Protein AF-A0A1H3I506-F1 (afdb_monomer_lite)

Sequence (154 aa):
MNKKVLSGIVTVVILAVAGYYFFQNISGKTDLMMTYIDETNYLTEDYNNILSEEEMIASDEELFLFTVEVVIPELERLVKETQDYGKSISNEDLKEVHALHVQAMELRLQADEAWVNEEDAYELYEESDRLYDEYEKDLQRLASKWGVKIEWEQ

Radius of gyration: 22.61 Å; chains: 1; bounding box: 58×24×73 Å

pLDDT: mean 88.59, std 14.32, range [47.56, 98.62]

Organism: NCBI:txid1503961

Secondary structure (DSSP, 8-state):
--HHHHHHHHHHHHHHHHHHHHHHHHHHHHHHHHHHHHHHHHHHHHHHHHHHHHHT---HHHHHHHIIIIIHHHHHHHHHHHHHHHHH---HHHHHHHHHHHHHHHHHHHHHHHHHTT---HHHHHHHHHHHHHHHHHHHHHHHHTT-------

Foldseek 3Di:
DDPVVVVVVVVVVVCVVVVVVVVVVLVVLLVVL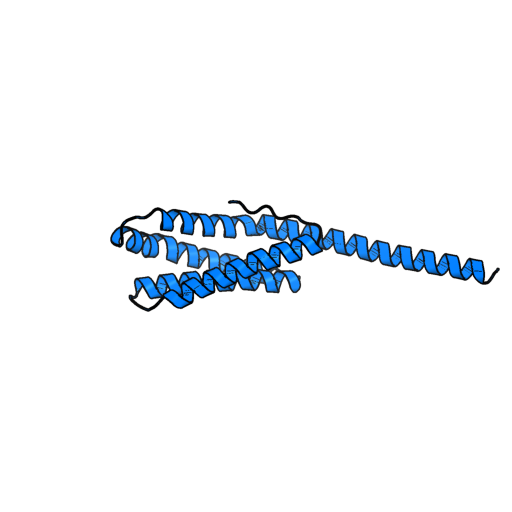VCVCVVCVVLVVLLVVLVVVLVVDDDPVVSLCCLVVPVLVVLVVSLVVLVVVLVVDPDPLVSVLSVLVSQLSVLVNVLSVCVNVVHDSPVSPVSSVVSVVVSVVSSQVSCVVSVHHDDDDD

Structure (mmCIF, N/CA/C/O backbone):
data_AF-A0A1H3I506-F1
#
_entry.id   AF-A0A1H3I506-F1
#
loop_
_atom_site.group_PDB
_atom_site.id
_atom_site.type_symbol
_atom_site.label_atom_id
_atom_site.label_alt_id
_atom_site.label_comp_id
_atom_site.label_asym_id
_atom_site.label_entity_id
_atom_site.label_seq_id
_atom_site.pdbx_PDB_ins_code
_atom_site.Cartn_x
_atom_site.Cartn_y
_atom_site.Cartn_z
_atom_site.occupancy
_atom_site.B_iso_or_equiv
_atom_site.auth_seq_id
_atom_site.auth_comp_id
_atom_site.auth_asym_id
_atom_site.auth_atom_id
_atom_site.pdbx_PDB_model_num
ATOM 1 N N . MET A 1 1 ? -40.016 -1.223 48.608 1.00 52.91 1 MET A N 1
ATOM 2 C CA . MET A 1 1 ? -39.650 -0.710 47.268 1.00 52.91 1 MET A CA 1
ATOM 3 C C . MET A 1 1 ? -40.264 -1.630 46.220 1.00 52.91 1 MET A C 1
ATOM 5 O O . MET A 1 1 ? -40.065 -2.835 46.308 1.00 52.91 1 MET A O 1
ATOM 9 N N . ASN A 1 2 ? -41.094 -1.108 45.313 1.00 51.84 2 ASN A N 1
ATOM 10 C CA . ASN A 1 2 ? -41.838 -1.928 44.348 1.00 51.84 2 ASN A CA 1
ATOM 11 C C . ASN A 1 2 ? -40.863 -2.612 43.371 1.00 51.84 2 ASN A C 1
ATOM 13 O O . ASN A 1 2 ? -40.059 -1.923 42.748 1.00 51.84 2 ASN A O 1
ATOM 17 N N . LYS A 1 3 ? -40.947 -3.940 43.196 1.00 55.09 3 LYS A N 1
ATOM 18 C CA . LYS A 1 3 ? -40.055 -4.720 42.302 1.00 55.09 3 LYS A CA 1
ATOM 19 C C . LYS A 1 3 ? -39.981 -4.155 40.869 1.00 55.09 3 LYS A C 1
ATOM 21 O O . LYS A 1 3 ? -38.943 -4.252 40.226 1.00 55.09 3 LYS A O 1
ATOM 26 N N . LYS A 1 4 ? -41.050 -3.495 40.405 1.00 51.06 4 LYS A N 1
ATOM 27 C CA . LYS A 1 4 ? -41.124 -2.802 39.105 1.00 51.06 4 LYS A CA 1
ATOM 28 C C . LYS A 1 4 ? -40.219 -1.563 39.004 1.00 51.06 4 LYS A C 1
ATOM 30 O O . LYS A 1 4 ? -39.663 -1.309 37.945 1.00 51.06 4 LYS A O 1
ATOM 35 N N . VAL A 1 5 ? -40.036 -0.819 40.098 1.00 55.69 5 VAL A N 1
ATOM 36 C CA . VAL A 1 5 ? -39.173 0.379 40.137 1.00 55.69 5 VAL A CA 1
ATOM 37 C C . VAL A 1 5 ? -37.697 -0.024 40.151 1.00 55.69 5 VAL A C 1
ATOM 39 O O . VAL A 1 5 ? -36.887 0.585 39.464 1.00 55.69 5 VAL A O 1
ATOM 42 N N . LEU A 1 6 ? -37.358 -1.105 40.865 1.00 51.78 6 LEU A N 1
ATOM 43 C CA . LEU A 1 6 ? -35.999 -1.653 40.883 1.00 51.78 6 LEU A CA 1
ATOM 44 C C . LEU A 1 6 ? -35.586 -2.195 39.502 1.00 51.78 6 LEU A C 1
ATOM 46 O O . LEU A 1 6 ? -34.478 -1.939 39.048 1.00 51.78 6 LEU A O 1
ATOM 50 N N . SER A 1 7 ? -36.502 -2.887 38.812 1.00 54.78 7 SER A N 1
ATOM 51 C CA . SER A 1 7 ? -36.296 -3.380 37.443 1.00 54.78 7 SER A CA 1
ATOM 52 C C . SER A 1 7 ? -36.039 -2.249 36.443 1.00 54.78 7 SER A C 1
ATOM 54 O O . SER A 1 7 ? -35.108 -2.362 35.655 1.00 54.78 7 SER A O 1
ATOM 56 N N . GLY A 1 8 ? -36.814 -1.159 36.489 1.00 55.56 8 GLY A N 1
ATOM 57 C CA . GLY A 1 8 ? -36.632 -0.030 35.570 1.00 55.56 8 GLY A CA 1
ATOM 58 C C . GLY A 1 8 ? -35.292 0.688 35.752 1.00 55.56 8 GLY A C 1
ATOM 59 O O . GLY A 1 8 ? -34.638 1.021 34.770 1.00 55.56 8 GLY A O 1
ATOM 60 N N . ILE A 1 9 ? -34.843 0.864 36.999 1.00 62.16 9 ILE A N 1
ATOM 61 C CA . ILE A 1 9 ? -33.551 1.502 37.300 1.00 62.16 9 ILE A CA 1
ATOM 62 C C . ILE A 1 9 ? -32.384 0.637 36.802 1.00 62.16 9 ILE A C 1
ATOM 64 O O . ILE A 1 9 ? -31.456 1.160 36.194 1.00 62.16 9 ILE A O 1
ATOM 68 N N . VAL A 1 10 ? -32.447 -0.686 36.990 1.00 64.00 10 VAL A N 1
ATOM 69 C CA . VAL A 1 10 ? -31.399 -1.609 36.516 1.00 64.00 10 VAL A CA 1
ATOM 70 C C . VAL A 1 10 ? -31.294 -1.604 34.986 1.00 64.00 10 VAL A C 1
ATOM 72 O O . VAL A 1 10 ? -30.188 -1.537 34.457 1.00 64.00 10 VAL A O 1
ATOM 75 N N . THR A 1 11 ? -32.415 -1.605 34.259 1.00 64.50 11 THR A N 1
ATOM 76 C CA . THR A 1 11 ? -32.401 -1.562 32.785 1.00 64.50 11 THR A CA 1
ATOM 77 C C . THR A 1 11 ? -31.840 -0.242 32.247 1.00 64.50 11 THR A C 1
ATOM 79 O O . THR A 1 11 ? -31.060 -0.257 31.299 1.00 64.50 11 THR A O 1
ATOM 82 N N . VAL A 1 12 ? -32.174 0.892 32.872 1.00 65.69 12 VAL A N 1
ATOM 83 C CA . VAL A 1 12 ? -31.642 2.210 32.479 1.00 65.69 12 VAL A CA 1
ATOM 84 C C . VAL A 1 12 ? -30.135 2.298 32.723 1.00 65.69 12 VAL A C 1
ATOM 86 O O . VAL A 1 12 ? -29.415 2.803 31.868 1.00 65.69 12 VAL A O 1
ATOM 89 N N . VAL A 1 13 ? -29.637 1.761 33.841 1.00 68.88 13 VAL A N 1
ATOM 90 C CA . VAL A 1 13 ? -28.194 1.738 34.136 1.00 68.88 13 VAL A CA 1
ATOM 91 C C . VAL A 1 13 ? -27.437 0.852 33.142 1.00 68.88 13 VAL A C 1
ATOM 93 O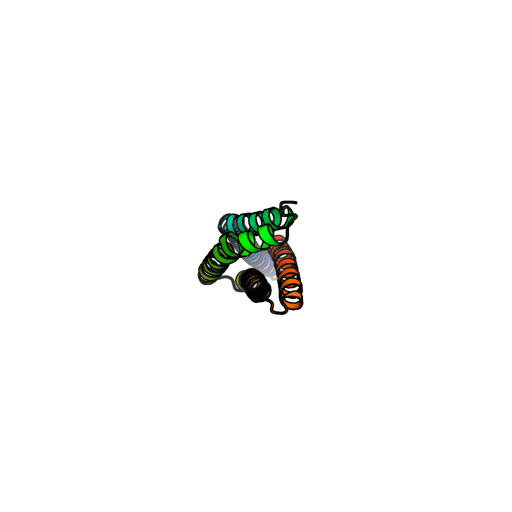 O . VAL A 1 13 ? -26.393 1.266 32.648 1.00 68.88 13 VAL A O 1
ATOM 96 N N . ILE A 1 14 ? -27.968 -0.321 32.781 1.00 68.12 14 ILE A N 1
ATOM 97 C CA . ILE A 1 14 ? -27.339 -1.200 31.778 1.00 68.12 14 ILE A CA 1
ATOM 98 C C . ILE A 1 14 ? -27.287 -0.521 30.405 1.00 68.12 14 ILE A C 1
ATOM 100 O O . ILE A 1 14 ? -26.252 -0.566 29.748 1.00 68.12 14 ILE A O 1
ATOM 104 N N . LEU A 1 15 ? -28.365 0.149 29.985 1.00 65.50 15 LEU A N 1
ATOM 105 C CA . LEU A 1 15 ? -28.395 0.886 28.719 1.00 65.50 15 LEU A CA 1
ATOM 106 C C . LEU A 1 15 ? -27.456 2.098 28.726 1.00 65.50 15 LEU A C 1
ATOM 108 O O . LEU A 1 15 ? -26.809 2.361 27.718 1.00 65.50 15 LEU A O 1
ATOM 112 N N . ALA A 1 16 ? -27.335 2.805 29.852 1.00 62.81 16 ALA A N 1
ATOM 113 C CA . ALA A 1 16 ? -26.411 3.928 29.989 1.00 62.81 16 ALA A CA 1
ATOM 114 C C . ALA A 1 16 ? -24.943 3.473 29.945 1.00 62.81 16 ALA A C 1
ATOM 116 O O . ALA A 1 16 ? -24.132 4.097 29.267 1.00 62.81 16 ALA A O 1
ATOM 117 N N . VAL A 1 17 ? -24.606 2.363 30.612 1.00 66.88 17 VAL A N 1
ATOM 118 C CA . VAL A 1 17 ? -23.256 1.778 30.573 1.00 66.88 17 VAL A CA 1
ATOM 119 C C . VAL A 1 17 ? -22.947 1.238 29.177 1.00 66.88 17 VAL A C 1
ATOM 121 O O . VAL A 1 17 ? -21.899 1.561 28.625 1.00 66.88 17 VAL A O 1
ATOM 124 N N . ALA A 1 18 ? -23.866 0.487 28.563 1.00 60.16 18 ALA A N 1
ATOM 125 C CA . ALA A 1 18 ? -23.701 -0.008 27.198 1.00 60.16 18 ALA A CA 1
ATOM 126 C C . ALA A 1 18 ? -23.548 1.143 26.191 1.00 60.16 18 ALA A C 1
ATOM 128 O O . ALA A 1 18 ? -22.650 1.102 25.358 1.00 60.16 18 ALA A O 1
ATOM 129 N N . GLY A 1 19 ? -24.364 2.195 26.310 1.00 58.03 19 GLY A N 1
ATOM 130 C CA . GLY A 1 19 ? -24.281 3.390 25.471 1.00 58.03 19 GLY A CA 1
ATOM 131 C C . GLY A 1 19 ? -22.971 4.158 25.648 1.00 58.03 19 GLY A C 1
ATOM 132 O O . GLY A 1 19 ? -22.378 4.575 24.659 1.00 58.03 19 GLY A O 1
ATOM 133 N N . TYR A 1 20 ? -22.473 4.290 26.881 1.00 65.00 20 TYR A N 1
ATOM 134 C CA . TYR A 1 20 ? -21.186 4.931 27.163 1.00 65.00 20 TYR A CA 1
ATOM 135 C C . TYR A 1 20 ? -20.005 4.146 26.576 1.00 65.00 20 TYR A C 1
ATOM 137 O O . TYR A 1 20 ? -19.157 4.729 25.904 1.00 65.00 20 TYR A O 1
ATOM 145 N N . TYR A 1 21 ? -19.984 2.820 26.753 1.00 58.19 21 TYR A N 1
ATOM 146 C CA . TYR A 1 21 ? -18.971 1.957 26.135 1.00 58.19 21 TYR A CA 1
ATOM 147 C C . TYR A 1 21 ? -19.038 1.990 24.605 1.00 58.19 21 TYR A C 1
ATOM 149 O O . TYR A 1 21 ? -18.000 1.945 23.949 1.00 58.19 21 TYR A O 1
ATOM 157 N N . PHE A 1 22 ? -20.236 2.075 24.024 1.00 60.38 22 PHE A N 1
ATOM 158 C CA . PHE A 1 22 ? -20.409 2.181 22.576 1.00 60.38 22 PHE A CA 1
ATOM 159 C C . PHE A 1 22 ? -19.900 3.530 22.050 1.00 60.38 22 PHE A C 1
ATOM 161 O O . PHE A 1 22 ? -19.159 3.566 21.073 1.00 60.38 22 PHE A O 1
ATOM 168 N N . PHE A 1 23 ? -20.222 4.629 22.741 1.00 58.97 23 PHE A N 1
ATOM 169 C CA . PHE A 1 23 ? -19.790 5.976 22.370 1.00 58.97 23 PHE A CA 1
ATOM 170 C C . PHE A 1 23 ? -18.270 6.160 22.485 1.00 58.97 23 PHE A C 1
ATOM 172 O O . PHE A 1 23 ? -17.652 6.685 21.564 1.00 58.97 23 PHE A O 1
ATOM 179 N N . GLN A 1 24 ? -17.644 5.675 23.565 1.00 60.53 24 GLN A N 1
ATOM 180 C CA . GLN A 1 24 ? -16.184 5.740 23.707 1.00 60.53 24 GLN A CA 1
ATOM 181 C C . GLN A 1 24 ? -15.448 4.866 22.687 1.00 60.53 24 GLN A C 1
ATOM 183 O O . GLN A 1 24 ? -14.443 5.303 22.135 1.00 60.53 24 GLN A O 1
ATOM 188 N N . ASN A 1 25 ? -15.954 3.661 22.400 1.00 61.12 25 ASN A N 1
ATOM 189 C CA . ASN A 1 25 ? -15.349 2.799 21.384 1.00 61.12 25 ASN A CA 1
ATOM 190 C C . ASN A 1 25 ? -15.462 3.384 19.974 1.00 61.12 25 ASN A C 1
ATOM 192 O O . ASN A 1 25 ? -14.540 3.203 19.188 1.00 61.12 25 ASN A O 1
ATOM 196 N N . ILE A 1 26 ? -16.569 4.056 19.640 1.00 66.94 26 ILE A N 1
ATOM 197 C CA . ILE A 1 26 ? -16.701 4.733 18.345 1.00 66.94 26 ILE A CA 1
ATOM 198 C C . ILE A 1 26 ? -15.741 5.917 18.281 1.00 66.94 26 ILE A C 1
ATOM 200 O O . ILE A 1 26 ? -14.945 5.962 17.356 1.00 66.94 26 ILE A O 1
ATOM 204 N N . SER A 1 27 ? -15.733 6.796 19.290 1.00 73.44 27 SER A N 1
ATOM 205 C CA . SER A 1 27 ? -14.843 7.967 19.317 1.00 73.44 27 SER A CA 1
ATOM 206 C C . SER A 1 27 ? -13.370 7.580 19.153 1.00 73.44 27 SER A C 1
ATOM 208 O O . SER A 1 27 ? -12.691 8.140 18.304 1.00 73.44 27 SER A O 1
ATOM 210 N N . GLY A 1 28 ? -12.888 6.576 19.896 1.00 78.25 28 GLY A N 1
ATOM 211 C CA . GLY A 1 28 ? -11.490 6.142 19.793 1.00 78.25 28 GLY A CA 1
ATOM 212 C C . GLY A 1 28 ? -11.141 5.474 18.458 1.00 78.25 28 GLY A C 1
ATOM 213 O O . GLY A 1 28 ? -9.997 5.537 18.023 1.00 78.25 28 GLY A O 1
ATOM 214 N N . LYS A 1 29 ? -12.114 4.843 17.791 1.00 88.44 29 LYS A N 1
ATOM 215 C CA . LYS A 1 29 ? -11.925 4.244 16.462 1.00 88.44 29 LYS A CA 1
ATOM 216 C C . LYS A 1 29 ? -11.970 5.282 15.345 1.00 88.44 29 LYS A C 1
ATOM 218 O O . LYS A 1 29 ? -11.211 5.163 14.392 1.00 88.44 29 LYS A O 1
ATOM 223 N N . THR A 1 30 ? -12.829 6.291 15.468 1.00 89.69 30 THR A N 1
ATOM 224 C CA . THR A 1 30 ? -12.855 7.443 14.561 1.00 89.69 30 THR A CA 1
ATOM 225 C C . THR A 1 30 ? -11.505 8.156 14.579 1.00 89.69 30 THR A C 1
ATOM 227 O O . THR A 1 30 ? -10.907 8.315 13.521 1.00 89.69 30 THR A O 1
ATOM 230 N N . ASP A 1 31 ? -10.991 8.494 15.768 1.00 89.44 31 ASP A N 1
ATOM 231 C CA . ASP A 1 31 ? -9.691 9.164 15.914 1.00 89.44 31 ASP A CA 1
ATOM 232 C C . ASP A 1 31 ? -8.554 8.310 15.333 1.00 89.44 31 ASP A C 1
ATOM 234 O O . ASP A 1 31 ? -7.733 8.816 14.576 1.00 89.44 31 ASP A O 1
ATOM 238 N N . LEU A 1 32 ? -8.553 6.999 15.609 1.00 93.44 32 LEU A N 1
ATOM 239 C CA . LEU A 1 32 ? -7.569 6.070 15.050 1.00 93.44 32 LEU A CA 1
ATOM 240 C C . LEU A 1 32 ? -7.577 6.047 13.512 1.00 93.44 32 LEU A C 1
ATOM 242 O O . LEU A 1 32 ? -6.509 6.043 12.912 1.00 93.44 32 LEU A O 1
ATOM 246 N N . MET A 1 33 ? -8.753 6.016 12.873 1.00 94.62 33 MET A N 1
ATOM 247 C CA . MET A 1 33 ? -8.842 6.035 11.406 1.00 94.62 33 MET A CA 1
ATOM 248 C C . MET A 1 33 ? -8.378 7.364 10.823 1.00 94.62 33 MET A C 1
ATOM 250 O O . MET A 1 33 ? -7.677 7.363 9.823 1.00 94.62 33 MET A O 1
ATOM 254 N N . MET A 1 34 ? -8.749 8.487 11.442 1.00 93.25 34 MET A N 1
ATOM 255 C CA . MET A 1 34 ? -8.291 9.799 10.984 1.00 93.25 34 MET A CA 1
ATOM 256 C C . MET A 1 34 ? -6.769 9.906 11.076 1.00 93.25 34 MET A C 1
ATOM 258 O O . MET A 1 34 ? -6.137 10.273 10.097 1.00 93.25 34 MET A O 1
ATOM 262 N N . THR A 1 35 ? -6.174 9.498 12.203 1.00 93.62 35 THR A N 1
ATOM 263 C CA . THR A 1 35 ? -4.712 9.444 12.346 1.00 93.62 35 THR A CA 1
ATOM 264 C C . THR A 1 35 ? -4.076 8.528 11.305 1.00 93.62 35 THR A C 1
ATOM 266 O O . THR A 1 35 ? -3.094 8.920 10.692 1.00 93.62 35 THR A O 1
ATOM 269 N N . TYR A 1 36 ? -4.647 7.346 11.065 1.00 94.94 36 TYR A N 1
ATOM 270 C CA . TYR A 1 36 ? -4.156 6.439 10.029 1.00 94.94 36 TYR A CA 1
ATOM 271 C C . TYR A 1 36 ? -4.155 7.090 8.645 1.00 94.94 36 TYR A C 1
ATOM 273 O O . TYR A 1 36 ? -3.137 7.054 7.963 1.00 94.94 36 TYR A O 1
ATOM 281 N N . ILE A 1 37 ? -5.275 7.692 8.236 1.00 93.69 37 ILE A N 1
ATOM 282 C CA . ILE A 1 37 ? -5.393 8.362 6.937 1.00 93.69 37 ILE A CA 1
ATOM 283 C C . ILE A 1 37 ? -4.382 9.508 6.857 1.00 93.69 37 ILE A C 1
ATOM 285 O O . ILE A 1 37 ? -3.580 9.528 5.933 1.00 93.69 37 ILE A O 1
ATOM 289 N N . ASP A 1 38 ? -4.348 10.400 7.847 1.00 92.44 38 ASP A N 1
ATOM 290 C CA . ASP A 1 38 ? -3.446 11.558 7.857 1.00 92.44 38 ASP A CA 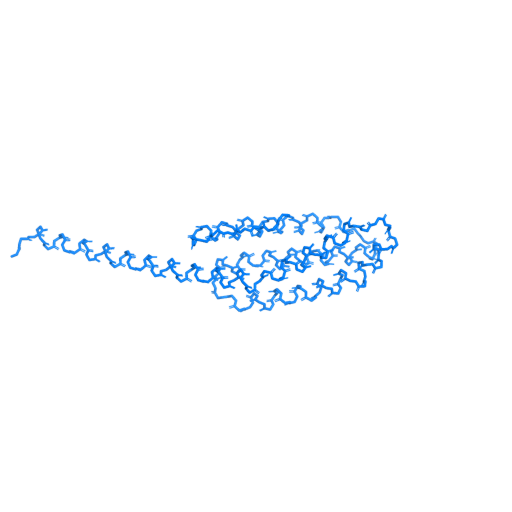1
ATOM 291 C C . ASP A 1 38 ? -1.965 11.142 7.786 1.00 92.44 38 ASP A C 1
ATOM 293 O O . ASP A 1 38 ? -1.164 11.781 7.105 1.00 92.44 38 ASP A O 1
ATOM 297 N N . GLU A 1 39 ? -1.587 10.069 8.484 1.00 93.56 39 GLU A N 1
ATOM 298 C CA . GLU A 1 39 ? -0.207 9.579 8.526 1.00 93.56 39 GLU A CA 1
ATOM 299 C C . GLU A 1 39 ? 0.177 8.706 7.326 1.00 93.56 39 GLU A C 1
ATOM 301 O O . GLU A 1 39 ? 1.367 8.500 7.117 1.00 93.56 39 GLU A O 1
ATOM 306 N N . THR A 1 40 ? -0.778 8.184 6.549 1.00 93.81 40 THR A N 1
ATOM 307 C CA . THR A 1 40 ? -0.493 7.305 5.395 1.00 93.81 40 THR A CA 1
ATOM 308 C C . THR A 1 40 ? -0.867 7.902 4.044 1.00 93.81 40 THR A C 1
ATOM 310 O O . THR A 1 40 ? -0.447 7.361 3.028 1.00 93.81 40 THR A O 1
ATOM 313 N N . ASN A 1 41 ? -1.572 9.036 4.009 1.00 89.75 41 ASN A N 1
ATOM 314 C CA . ASN A 1 41 ? -2.012 9.683 2.771 1.00 89.75 41 ASN A CA 1
ATOM 315 C C . ASN A 1 41 ? -0.857 9.940 1.793 1.00 89.75 41 ASN A C 1
ATOM 317 O O . ASN A 1 41 ? -0.984 9.658 0.608 1.00 89.75 41 ASN A O 1
ATOM 321 N N . TYR A 1 42 ? 0.297 10.385 2.299 1.00 91.12 42 TYR A N 1
ATOM 322 C CA . TYR A 1 42 ? 1.462 10.647 1.450 1.00 91.12 42 TYR A CA 1
ATOM 323 C C . TYR A 1 42 ? 1.981 9.385 0.739 1.00 91.12 42 TYR A C 1
ATOM 325 O O . TYR A 1 42 ? 2.505 9.491 -0.359 1.00 91.12 42 TYR A O 1
ATOM 333 N N . LEU A 1 43 ? 1.824 8.192 1.331 1.00 92.25 43 LEU A N 1
ATOM 334 C CA . LEU A 1 43 ? 2.245 6.934 0.701 1.00 92.25 43 LEU A CA 1
ATOM 335 C C . LEU A 1 43 ? 1.380 6.631 -0.525 1.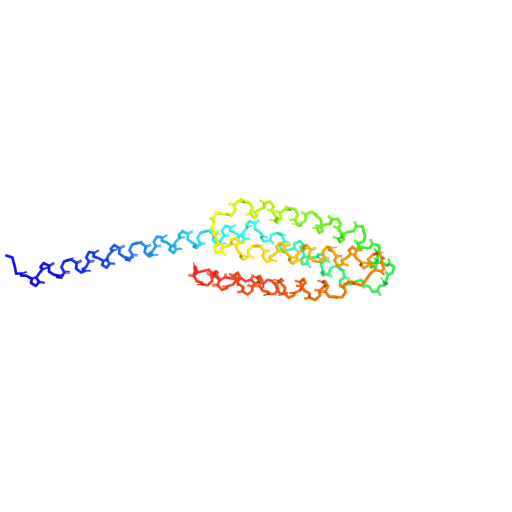00 92.25 43 LEU A C 1
ATOM 337 O O . LEU A 1 43 ? 1.892 6.194 -1.551 1.00 92.25 43 LEU A O 1
ATOM 341 N N . THR A 1 44 ? 0.074 6.877 -0.410 1.00 89.31 44 THR A N 1
ATOM 342 C CA . THR A 1 44 ? -0.883 6.738 -1.511 1.00 89.31 44 THR A CA 1
ATOM 343 C C . THR A 1 44 ? -0.655 7.802 -2.583 1.00 89.31 44 THR A C 1
ATOM 345 O O . THR A 1 44 ? -0.640 7.471 -3.764 1.00 89.31 44 THR A O 1
ATOM 348 N N . GLU A 1 45 ? -0.440 9.061 -2.191 1.00 89.75 45 GLU A N 1
ATOM 349 C CA . GLU A 1 45 ? -0.140 10.152 -3.126 1.00 89.75 45 GLU A CA 1
ATOM 350 C C . GLU A 1 45 ? 1.153 9.889 -3.905 1.00 89.75 45 GLU A C 1
ATOM 352 O O . GLU A 1 45 ? 1.143 9.951 -5.131 1.00 89.75 45 GLU A O 1
ATOM 357 N N . ASP A 1 46 ? 2.250 9.552 -3.221 1.00 93.19 46 ASP A N 1
ATOM 358 C CA . ASP A 1 46 ? 3.533 9.243 -3.860 1.00 93.19 46 ASP A CA 1
ATOM 359 C C . ASP A 1 46 ? 3.397 8.062 -4.831 1.00 93.19 46 ASP A C 1
ATOM 361 O O . ASP A 1 46 ? 3.870 8.142 -5.964 1.00 93.19 46 ASP A O 1
ATOM 365 N N . TYR A 1 47 ? 2.705 6.992 -4.421 1.00 92.44 47 TYR A N 1
ATOM 366 C CA . TYR A 1 47 ? 2.450 5.834 -5.279 1.00 92.44 47 TYR A CA 1
ATOM 367 C C . TYR A 1 47 ? 1.672 6.218 -6.542 1.00 92.44 47 TYR A C 1
ATOM 369 O O . TYR A 1 47 ? 2.120 5.942 -7.653 1.00 92.44 47 TYR A O 1
ATOM 377 N N . ASN A 1 48 ? 0.548 6.919 -6.387 1.00 90.50 48 ASN A N 1
ATOM 378 C CA . ASN A 1 48 ? -0.290 7.333 -7.511 1.00 90.50 48 ASN A CA 1
ATOM 379 C C . ASN A 1 48 ? 0.425 8.325 -8.437 1.00 90.50 48 ASN A C 1
ATOM 381 O O . ASN A 1 48 ? 0.230 8.275 -9.650 1.00 90.50 48 ASN A O 1
ATOM 385 N N . ASN A 1 49 ? 1.277 9.197 -7.892 1.00 93.38 49 ASN A N 1
ATOM 386 C CA . ASN A 1 49 ? 2.093 10.110 -8.689 1.00 93.38 49 ASN A CA 1
ATOM 387 C C . ASN A 1 49 ? 3.067 9.342 -9.589 1.00 93.38 49 ASN A C 1
ATOM 389 O O . ASN A 1 49 ? 3.153 9.651 -10.775 1.00 93.38 49 ASN A O 1
ATOM 393 N N . ILE A 1 50 ? 3.742 8.314 -9.064 1.00 94.31 50 ILE A N 1
ATOM 394 C CA . ILE A 1 50 ? 4.655 7.474 -9.855 1.00 94.31 50 ILE A CA 1
ATOM 395 C C . ILE A 1 50 ? 3.894 6.779 -10.988 1.00 94.31 50 ILE A C 1
ATOM 397 O O . ILE A 1 50 ? 4.335 6.831 -12.135 1.00 94.31 50 ILE A O 1
ATOM 401 N N . LEU A 1 51 ? 2.730 6.189 -10.689 1.00 91.00 51 LEU A N 1
ATOM 402 C CA . LEU A 1 51 ? 1.894 5.531 -11.699 1.00 91.00 51 LEU A CA 1
ATOM 403 C C . LEU A 1 51 ? 1.411 6.512 -12.773 1.00 91.00 51 LEU A C 1
ATOM 405 O O . LEU A 1 51 ? 1.479 6.221 -13.965 1.00 91.00 51 LEU A O 1
ATOM 409 N N . SER A 1 52 ? 0.963 7.700 -12.366 1.00 92.81 52 SER A N 1
ATOM 410 C CA . SER A 1 52 ? 0.522 8.729 -13.306 1.00 92.81 52 SER A CA 1
ATOM 411 C C . SER A 1 52 ? 1.665 9.222 -14.193 1.00 92.81 52 SER A C 1
ATOM 413 O O . SER A 1 52 ? 1.428 9.506 -15.365 1.00 92.81 52 SER A O 1
ATOM 415 N N . GLU A 1 53 ? 2.878 9.370 -13.657 1.00 94.38 53 GLU A N 1
ATOM 416 C CA . GLU A 1 53 ? 4.057 9.740 -14.444 1.00 94.38 53 GLU A CA 1
ATOM 417 C C . GLU A 1 53 ? 4.432 8.646 -15.443 1.00 94.38 53 GLU A C 1
ATOM 419 O O . GLU A 1 53 ? 4.674 8.958 -16.610 1.00 94.38 53 GLU A O 1
ATOM 424 N N . GLU A 1 54 ? 4.389 7.382 -15.020 1.00 92.25 54 GLU A N 1
ATOM 425 C CA . GLU A 1 54 ? 4.632 6.220 -15.875 1.00 92.25 54 GLU A CA 1
ATOM 426 C C . GLU A 1 54 ? 3.647 6.159 -17.055 1.00 92.25 54 GLU A C 1
ATOM 428 O O . GLU A 1 54 ? 4.061 6.040 -18.209 1.00 92.25 54 GLU A O 1
ATOM 433 N N . GLU A 1 55 ? 2.346 6.333 -16.798 1.00 91.38 55 GLU A N 1
ATOM 434 C CA . GLU A 1 55 ? 1.295 6.317 -17.828 1.00 91.38 55 GLU A CA 1
ATOM 435 C C . GLU A 1 55 ? 1.441 7.426 -18.883 1.00 91.38 55 GLU A C 1
ATOM 437 O O . GLU A 1 55 ? 0.939 7.302 -20.006 1.00 91.38 55 GLU A O 1
ATOM 442 N N . MET A 1 56 ? 2.113 8.530 -18.545 1.00 93.94 56 MET A N 1
ATOM 443 C CA . MET A 1 56 ? 2.351 9.638 -19.473 1.00 93.94 56 MET A CA 1
ATOM 444 C C . MET A 1 56 ? 3.502 9.367 -20.454 1.00 93.94 56 MET A C 1
ATOM 446 O O . MET A 1 56 ? 3.649 10.109 -21.434 1.00 93.94 56 MET A O 1
ATOM 450 N N . ILE A 1 57 ? 4.308 8.326 -20.227 1.00 95.00 57 ILE A N 1
ATOM 451 C CA . ILE A 1 57 ? 5.470 8.001 -21.054 1.00 95.00 57 ILE A CA 1
ATOM 452 C C . ILE A 1 57 ? 5.040 7.207 -22.288 1.00 95.00 57 ILE A C 1
ATOM 454 O O . ILE A 1 57 ? 4.407 6.159 -22.214 1.00 95.00 57 ILE A O 1
ATOM 458 N N . ALA A 1 58 ? 5.410 7.709 -23.467 1.00 92.25 58 ALA A N 1
ATOM 459 C CA . ALA A 1 58 ? 4.955 7.152 -24.741 1.00 92.25 58 ALA A CA 1
ATOM 460 C C . ALA A 1 58 ? 5.969 6.226 -25.431 1.00 92.25 58 ALA A C 1
ATOM 462 O O . ALA A 1 58 ? 5.622 5.603 -26.436 1.00 92.25 58 ALA A O 1
ATOM 463 N N . SER A 1 59 ? 7.226 6.190 -24.977 1.00 96.62 59 SER A N 1
ATOM 464 C CA . SER A 1 59 ? 8.281 5.409 -25.629 1.00 96.62 59 SER A CA 1
ATOM 465 C C . SER A 1 59 ? 8.844 4.336 -24.710 1.00 96.62 59 SER A C 1
ATOM 467 O O . SER A 1 59 ? 9.154 4.618 -23.560 1.00 96.62 59 SER A O 1
ATOM 469 N N . ASP A 1 60 ? 9.029 3.126 -25.240 1.00 92.50 60 ASP A N 1
ATOM 470 C CA . ASP A 1 60 ? 9.519 1.976 -24.467 1.00 92.50 60 ASP A CA 1
ATOM 471 C C . ASP A 1 60 ? 10.919 2.213 -23.872 1.00 92.50 60 ASP A C 1
ATOM 473 O O . ASP A 1 60 ? 11.218 1.737 -22.783 1.00 92.50 60 ASP A O 1
ATOM 477 N N . GLU A 1 61 ? 11.786 2.964 -24.565 1.00 95.50 61 GLU A N 1
ATOM 478 C CA . GLU A 1 61 ? 13.131 3.304 -24.072 1.00 95.50 61 GLU A CA 1
ATOM 479 C C . GLU A 1 61 ? 13.076 4.294 -22.901 1.00 95.50 61 GLU A C 1
ATOM 481 O O . GLU A 1 61 ? 13.788 4.125 -21.914 1.00 95.50 61 GLU A O 1
ATOM 486 N N . GLU A 1 62 ? 12.219 5.313 -22.990 1.00 96.81 62 GLU A N 1
ATOM 487 C CA . GLU A 1 62 ? 11.994 6.262 -21.895 1.00 96.81 62 GLU A CA 1
ATOM 488 C C . GLU A 1 62 ? 11.300 5.585 -20.715 1.00 96.81 62 GLU A C 1
ATOM 490 O O . GLU A 1 62 ? 11.695 5.826 -19.580 1.00 96.81 62 GLU A O 1
ATOM 495 N N . LEU A 1 63 ? 10.338 4.696 -20.985 1.00 96.31 63 LEU A N 1
ATOM 496 C CA . LEU A 1 63 ? 9.649 3.914 -19.964 1.00 96.31 63 LEU A CA 1
ATOM 497 C C . LEU A 1 63 ? 10.652 3.031 -19.229 1.00 96.31 63 LEU A C 1
ATOM 499 O O . LEU A 1 63 ? 10.728 3.093 -18.014 1.00 96.31 63 LEU A O 1
ATOM 503 N N . PHE A 1 64 ? 11.503 2.304 -19.956 1.00 97.38 64 PHE A N 1
ATOM 504 C CA . PHE A 1 64 ? 12.541 1.476 -19.349 1.00 97.38 64 PHE A CA 1
ATOM 505 C C . PHE A 1 64 ? 13.476 2.275 -18.436 1.00 97.38 64 PHE A C 1
ATOM 507 O O . PHE A 1 64 ? 13.740 1.869 -17.305 1.00 97.38 64 PHE A O 1
ATOM 514 N N . LEU A 1 65 ? 13.972 3.423 -18.910 1.00 97.81 65 LEU A N 1
ATOM 515 C CA . LEU A 1 65 ? 14.836 4.284 -18.103 1.00 97.81 65 LEU A CA 1
ATOM 516 C C . LEU A 1 65 ? 14.098 4.830 -16.879 1.00 97.81 65 LEU A C 1
ATOM 518 O O . LEU A 1 65 ? 14.658 4.816 -15.787 1.00 97.81 65 LEU A O 1
ATOM 522 N N . PHE A 1 66 ? 12.847 5.259 -17.034 1.00 97.88 66 PHE A N 1
ATOM 523 C CA . PHE A 1 66 ? 12.025 5.740 -15.929 1.00 97.88 66 PHE A CA 1
ATOM 524 C C . PHE A 1 66 ? 11.752 4.641 -14.897 1.00 97.88 66 PHE A C 1
ATOM 526 O O . PHE A 1 66 ? 11.915 4.875 -13.700 1.00 97.88 66 PHE A O 1
ATOM 533 N N . THR A 1 67 ? 11.430 3.423 -15.335 1.00 97.62 67 THR A N 1
ATOM 534 C CA . THR A 1 67 ? 11.199 2.290 -14.438 1.00 97.62 67 THR A CA 1
ATOM 535 C C . THR A 1 67 ? 12.445 1.978 -13.606 1.00 97.62 67 THR A C 1
ATOM 537 O O . THR A 1 67 ? 12.360 1.818 -12.390 1.00 97.62 67 THR A O 1
ATOM 540 N N . VAL A 1 68 ? 13.624 1.956 -14.237 1.00 98.19 68 VAL A N 1
ATOM 541 C CA . VAL A 1 68 ? 14.898 1.645 -13.567 1.00 98.19 68 VAL A CA 1
ATOM 542 C C . VAL A 1 68 ? 15.385 2.782 -12.665 1.00 98.19 68 VAL A C 1
ATOM 544 O O . VAL A 1 68 ? 15.903 2.527 -11.578 1.00 98.19 68 VAL A O 1
ATOM 547 N N . GLU A 1 69 ? 15.281 4.032 -13.117 1.00 98.00 69 GLU A N 1
ATOM 548 C CA . GLU A 1 69 ? 15.862 5.184 -12.420 1.00 98.00 69 GLU A CA 1
ATOM 549 C C . GLU A 1 69 ? 14.915 5.814 -11.391 1.00 98.00 69 GLU A C 1
ATOM 551 O O . GLU A 1 69 ? 15.395 6.481 -10.471 1.00 98.00 69 GLU A O 1
ATOM 556 N N . VAL A 1 70 ? 13.599 5.608 -11.530 1.00 97.44 70 VAL A N 1
ATOM 557 C CA . VAL A 1 70 ? 12.567 6.260 -10.709 1.00 97.44 70 VAL A CA 1
ATOM 558 C C . VAL A 1 70 ? 11.621 5.248 -10.064 1.00 97.44 70 VAL A C 1
ATOM 560 O O . VAL A 1 70 ? 11.593 5.176 -8.837 1.00 97.44 70 VAL A O 1
ATOM 563 N N . VAL A 1 71 ? 10.879 4.456 -10.851 1.00 97.50 71 VAL A N 1
ATOM 564 C CA . VAL A 1 71 ? 9.785 3.607 -10.325 1.00 97.50 71 VAL A CA 1
ATOM 565 C C . VAL A 1 71 ? 10.300 2.600 -9.302 1.00 97.50 71 VAL A C 1
ATOM 567 O O . VAL A 1 71 ? 9.842 2.607 -8.163 1.00 97.50 71 VAL A O 1
ATOM 570 N N . ILE A 1 72 ? 11.281 1.770 -9.670 1.00 98.31 72 ILE A N 1
ATOM 571 C CA . ILE A 1 72 ? 11.823 0.734 -8.781 1.00 98.31 72 ILE A CA 1
ATOM 572 C C . ILE A 1 72 ? 12.406 1.357 -7.496 1.00 98.31 72 ILE A C 1
ATOM 574 O O . ILE A 1 72 ? 11.965 0.964 -6.414 1.00 98.31 72 ILE A O 1
ATOM 578 N N . PRO A 1 73 ? 13.321 2.352 -7.550 1.00 98.38 73 PRO A N 1
ATOM 579 C CA . PRO A 1 73 ? 13.857 2.975 -6.336 1.00 98.38 73 PRO A CA 1
ATOM 580 C C . PRO A 1 73 ? 12.797 3.603 -5.420 1.00 98.38 73 PRO A C 1
ATOM 582 O O . PRO A 1 73 ? 12.891 3.490 -4.194 1.00 98.38 73 PRO A O 1
ATOM 585 N N . GLU A 1 74 ? 11.789 4.271 -5.985 1.00 98.00 74 GLU A N 1
ATOM 586 C CA . GLU A 1 74 ? 10.724 4.878 -5.184 1.00 98.00 74 GLU A CA 1
ATOM 587 C C . GLU A 1 74 ? 9.775 3.823 -4.604 1.00 98.00 74 GLU A C 1
ATOM 589 O O . GLU A 1 74 ? 9.398 3.926 -3.437 1.00 98.00 74 GLU A O 1
ATOM 594 N N . LEU A 1 75 ? 9.453 2.756 -5.341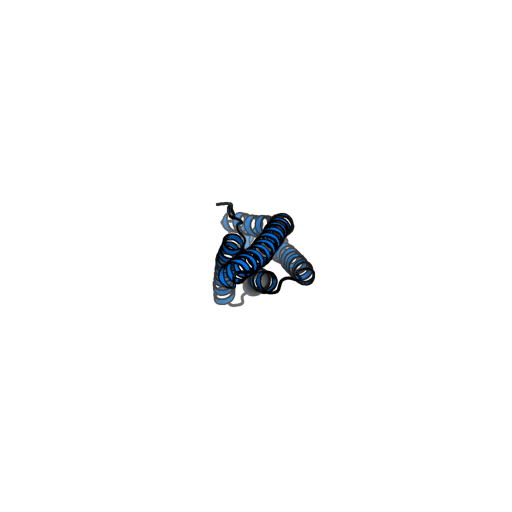 1.00 98.06 75 LEU A N 1
ATOM 595 C CA . LEU A 1 75 ? 8.676 1.636 -4.806 1.00 98.06 75 LEU A CA 1
ATOM 596 C C . LEU A 1 75 ? 9.423 0.892 -3.697 1.00 98.06 75 LEU A C 1
ATOM 598 O O . LEU A 1 75 ? 8.814 0.566 -2.680 1.00 98.06 75 LEU A O 1
ATOM 602 N N . GLU A 1 76 ? 10.736 0.678 -3.814 1.00 98.44 76 GLU A N 1
ATOM 603 C CA . GLU A 1 76 ? 11.548 0.117 -2.724 1.00 98.44 76 GLU A CA 1
ATOM 604 C C . GLU A 1 76 ? 11.443 0.968 -1.447 1.00 98.44 76 GLU A C 1
ATOM 606 O O . GLU A 1 76 ? 11.309 0.437 -0.334 1.00 98.44 76 GLU A O 1
ATOM 611 N N . ARG A 1 77 ? 11.483 2.301 -1.595 1.00 98.19 77 ARG A N 1
ATOM 612 C CA . ARG A 1 77 ? 11.296 3.243 -0.485 1.00 98.19 77 ARG A CA 1
ATOM 613 C C . ARG A 1 77 ? 9.885 3.135 0.098 1.00 98.19 77 ARG A C 1
ATOM 615 O O . ARG A 1 77 ? 9.757 2.952 1.312 1.00 98.19 77 ARG A O 1
ATOM 622 N N . LEU A 1 78 ? 8.850 3.207 -0.738 1.00 97.69 78 LEU A N 1
ATOM 623 C CA . LEU A 1 78 ? 7.443 3.180 -0.323 1.00 97.69 78 LEU A CA 1
ATOM 624 C C . LEU A 1 78 ? 7.055 1.861 0.344 1.00 97.69 78 LEU A C 1
ATOM 626 O O . LEU A 1 78 ? 6.421 1.881 1.400 1.00 97.69 78 LEU A O 1
ATOM 630 N N . VAL A 1 79 ? 7.484 0.717 -0.199 1.00 98.19 79 VAL A N 1
ATOM 631 C CA . VAL A 1 79 ? 7.272 -0.605 0.412 1.00 98.19 79 VAL A CA 1
ATOM 632 C C . VAL A 1 79 ? 7.844 -0.618 1.823 1.00 98.19 79 VAL A C 1
ATOM 634 O O . VAL A 1 79 ? 7.164 -1.015 2.771 1.00 98.19 79 VAL A O 1
ATOM 637 N N . LYS A 1 80 ? 9.079 -0.141 1.996 1.00 98.25 80 LYS A N 1
ATOM 638 C CA . LYS A 1 80 ? 9.732 -0.120 3.304 1.00 98.25 80 LYS A CA 1
ATOM 639 C C . LYS A 1 80 ? 9.020 0.800 4.295 1.00 98.25 80 LYS A C 1
ATOM 641 O O . LYS A 1 80 ? 8.807 0.400 5.440 1.00 98.25 80 LYS A O 1
ATOM 646 N N . GLU A 1 81 ? 8.667 2.014 3.884 1.00 97.94 81 GLU A N 1
ATOM 647 C CA . GLU A 1 81 ? 7.962 2.975 4.740 1.00 97.94 81 GLU A CA 1
ATOM 648 C C . GLU A 1 81 ? 6.576 2.458 5.141 1.00 97.94 81 GLU A C 1
ATOM 650 O O . GLU A 1 81 ? 6.218 2.502 6.322 1.00 97.94 81 GLU A O 1
ATOM 655 N N . THR A 1 82 ? 5.846 1.864 4.196 1.00 96.69 82 THR A N 1
ATOM 656 C CA . THR A 1 82 ? 4.544 1.234 4.440 1.00 96.69 82 THR A CA 1
ATOM 657 C C . THR A 1 82 ? 4.693 0.060 5.415 1.00 96.69 82 THR A C 1
ATOM 659 O O . THR A 1 82 ? 4.036 0.023 6.453 1.00 96.69 82 THR A O 1
ATOM 662 N N . GLN A 1 83 ? 5.639 -0.858 5.190 1.00 98.00 83 GLN A N 1
ATOM 663 C CA . GLN A 1 83 ? 5.927 -1.957 6.123 1.00 98.00 83 GLN A CA 1
ATOM 664 C C . GLN A 1 83 ? 6.294 -1.471 7.534 1.00 98.00 83 GLN A C 1
ATOM 666 O O . GLN A 1 83 ? 5.871 -2.065 8.533 1.00 98.00 83 GLN A O 1
ATOM 671 N N . ASP A 1 84 ? 7.124 -0.431 7.637 1.00 97.75 84 ASP A N 1
ATOM 672 C CA . ASP A 1 84 ? 7.543 0.138 8.916 1.00 97.75 84 ASP A CA 1
ATOM 673 C C . ASP A 1 84 ? 6.361 0.779 9.652 1.00 97.75 84 ASP A C 1
ATOM 675 O O . ASP A 1 84 ? 6.200 0.548 10.857 1.00 97.75 84 ASP A O 1
ATOM 679 N N . TYR A 1 85 ? 5.481 1.482 8.934 1.00 96.06 85 TYR A N 1
ATOM 680 C CA . TYR A 1 85 ? 4.238 2.005 9.490 1.00 96.06 85 TYR A CA 1
ATOM 681 C C . TYR A 1 85 ? 3.342 0.878 10.018 1.00 96.06 85 TYR A C 1
ATOM 683 O O . TYR A 1 85 ? 2.884 0.932 11.165 1.00 96.06 85 TYR A O 1
ATOM 691 N N . GLY A 1 86 ? 3.185 -0.206 9.253 1.00 95.31 86 GLY A N 1
ATOM 692 C CA . GLY A 1 86 ? 2.410 -1.387 9.638 1.00 95.31 86 GLY A CA 1
ATOM 693 C C . GLY A 1 86 ? 2.832 -2.028 10.968 1.00 95.31 86 GLY A C 1
ATOM 694 O O . GLY A 1 86 ? 2.001 -2.610 11.670 1.00 95.31 86 GLY A O 1
ATOM 695 N N . LYS A 1 87 ? 4.101 -1.882 11.382 1.00 96.19 87 LYS A N 1
ATOM 696 C CA . LYS A 1 87 ? 4.599 -2.363 12.690 1.00 96.19 87 LYS A CA 1
ATOM 697 C C . LYS A 1 87 ? 4.082 -1.535 13.869 1.00 96.19 87 LYS A C 1
ATOM 699 O O . LYS A 1 87 ? 4.058 -2.039 14.992 1.00 96.19 87 LYS A O 1
ATOM 704 N N . SER A 1 88 ? 3.696 -0.282 13.632 1.00 94.56 88 SER A N 1
ATOM 705 C CA . SER A 1 88 ? 3.141 0.618 14.649 1.00 94.56 88 SER A CA 1
ATOM 706 C C . SER A 1 88 ? 1.633 0.423 14.864 1.00 94.56 88 SER A C 1
ATOM 708 O O . SER A 1 88 ? 1.108 0.763 15.929 1.00 94.56 88 SER A O 1
ATOM 710 N N . ILE A 1 89 ? 0.941 -0.190 13.895 1.00 95.06 89 ILE A N 1
ATOM 711 C CA . ILE A 1 89 ? -0.500 -0.439 13.957 1.00 95.06 89 ILE A CA 1
ATOM 712 C C . ILE A 1 89 ? -0.797 -1.513 15.009 1.00 95.06 89 ILE A C 1
ATOM 714 O O . ILE A 1 89 ? -0.431 -2.682 14.882 1.00 95.06 89 ILE A O 1
ATOM 718 N N . SER A 1 90 ? -1.509 -1.107 16.059 1.00 93.50 90 SER A N 1
ATOM 719 C CA . SER A 1 90 ? -1.924 -1.989 17.159 1.00 93.50 90 SER A CA 1
ATOM 720 C C . SER A 1 90 ? -3.330 -2.572 16.992 1.00 93.50 90 SER A C 1
ATOM 722 O O . SER A 1 90 ? -3.692 -3.519 17.686 1.00 93.50 90 SER A O 1
ATOM 724 N N . ASN A 1 91 ? -4.144 -2.001 16.102 1.00 95.38 91 ASN A N 1
ATOM 725 C CA . ASN A 1 91 ? -5.497 -2.471 15.837 1.00 95.38 91 ASN A CA 1
ATOM 726 C C . ASN A 1 91 ? -5.485 -3.545 14.743 1.00 95.38 91 ASN A C 1
ATOM 728 O O . ASN A 1 91 ? -5.089 -3.255 13.621 1.00 95.38 91 ASN A O 1
ATOM 732 N N . GLU A 1 92 ? -5.949 -4.755 15.064 1.00 96.06 92 GLU A N 1
ATOM 733 C CA . GLU A 1 92 ? -5.899 -5.893 14.133 1.00 96.06 92 GLU A CA 1
ATOM 734 C C . GLU A 1 92 ? -6.740 -5.673 12.863 1.00 96.06 92 GLU A C 1
ATOM 736 O O . GLU A 1 92 ? -6.225 -5.917 11.779 1.00 96.06 92 GLU A O 1
ATOM 741 N N . ASP A 1 93 ? -7.968 -5.128 12.964 1.00 95.69 93 ASP A N 1
ATOM 742 C CA . ASP A 1 93 ? -8.803 -4.837 11.778 1.00 95.69 93 ASP A CA 1
ATOM 743 C C . ASP A 1 93 ? -8.043 -3.905 10.805 1.00 95.69 93 ASP A C 1
ATOM 745 O O . ASP A 1 93 ? -8.027 -4.131 9.600 1.00 95.69 93 ASP A O 1
ATOM 749 N N . LEU A 1 94 ? -7.395 -2.853 11.319 1.00 96.50 94 LEU A N 1
ATOM 750 C CA . LEU A 1 94 ? -6.640 -1.899 10.496 1.00 96.50 94 LEU A CA 1
ATOM 751 C C . LEU A 1 94 ? -5.334 -2.492 9.958 1.00 96.50 94 LEU A C 1
ATOM 753 O O . LEU A 1 94 ? -4.917 -2.174 8.850 1.00 96.50 94 LEU A O 1
ATOM 757 N N . LYS A 1 95 ? -4.690 -3.357 10.740 1.00 97.50 95 LYS A N 1
ATOM 758 C CA . LYS A 1 95 ? -3.452 -4.030 10.356 1.00 97.50 95 LYS A CA 1
ATOM 759 C C . LYS A 1 95 ? -3.673 -5.012 9.209 1.00 97.50 95 LYS A C 1
ATOM 761 O O . LYS A 1 95 ? -2.835 -5.080 8.318 1.00 97.50 95 LYS A O 1
ATOM 766 N N . GLU A 1 96 ? -4.792 -5.736 9.219 1.00 97.75 96 GLU A N 1
ATOM 767 C CA . GLU A 1 96 ? -5.200 -6.610 8.113 1.00 97.75 96 GLU A CA 1
ATOM 768 C C . GLU A 1 96 ? -5.411 -5.807 6.825 1.00 97.75 96 GLU A C 1
ATOM 770 O O . GLU A 1 96 ? -4.861 -6.168 5.788 1.00 97.75 96 GLU A O 1
ATOM 775 N N . VAL A 1 97 ? -6.120 -4.675 6.904 1.00 97.88 97 VAL A N 1
ATOM 776 C CA . VAL A 1 97 ? -6.317 -3.780 5.752 1.00 97.88 97 VAL A CA 1
ATOM 777 C C . VAL A 1 97 ? -4.986 -3.222 5.248 1.00 97.88 97 VAL A C 1
ATOM 779 O O . VAL A 1 97 ? -4.707 -3.265 4.056 1.00 97.88 97 VAL A O 1
ATOM 782 N N . HIS A 1 98 ? -4.128 -2.738 6.142 1.00 97.94 98 HIS A N 1
ATOM 783 C CA . HIS A 1 98 ? -2.830 -2.181 5.767 1.00 97.94 98 HIS A CA 1
ATOM 784 C C . HIS A 1 98 ? -1.884 -3.229 5.153 1.00 97.94 98 HIS A C 1
ATOM 786 O O . HIS A 1 98 ? -1.072 -2.905 4.291 1.00 97.94 98 HIS A O 1
ATOM 792 N N . ALA A 1 99 ? -2.000 -4.499 5.549 1.00 98.06 99 ALA A N 1
ATOM 793 C CA . ALA A 1 99 ? -1.216 -5.577 4.955 1.00 98.06 99 ALA A CA 1
ATOM 794 C C . ALA A 1 99 ? -1.540 -5.799 3.467 1.00 98.06 99 ALA A C 1
ATOM 796 O O . ALA A 1 99 ? -0.647 -6.213 2.730 1.00 98.06 99 ALA A O 1
ATOM 797 N N . LEU A 1 100 ? -2.768 -5.504 3.020 1.00 98.25 100 LEU A N 1
ATOM 798 C CA . LEU A 1 100 ? -3.123 -5.525 1.595 1.00 98.25 100 LEU A CA 1
ATOM 799 C C . LEU A 1 100 ? -2.356 -4.446 0.821 1.00 98.25 100 LEU A C 1
ATOM 801 O O . LEU A 1 100 ? -1.827 -4.734 -0.245 1.00 98.25 100 LEU A O 1
ATOM 805 N N . HIS A 1 101 ? -2.228 -3.242 1.391 1.00 96.88 101 HIS A N 1
ATOM 806 C CA . HIS A 1 101 ? -1.476 -2.141 0.779 1.00 96.88 101 HIS A CA 1
ATOM 807 C C . HIS A 1 101 ? 0.003 -2.500 0.590 1.00 96.88 101 HIS A C 1
ATOM 809 O O . HIS A 1 101 ? 0.550 -2.335 -0.497 1.00 96.88 101 HIS A O 1
ATOM 815 N N . VAL A 1 102 ? 0.622 -3.073 1.631 1.00 97.75 102 VAL A N 1
ATOM 816 C CA . VAL A 1 102 ? 2.004 -3.571 1.565 1.00 97.75 102 VAL A CA 1
ATOM 817 C C . VAL A 1 102 ? 2.156 -4.618 0.462 1.00 97.75 102 VAL A C 1
ATOM 819 O O . VAL A 1 102 ? 3.059 -4.504 -0.358 1.00 97.75 102 VAL A O 1
ATOM 822 N N . GLN A 1 103 ? 1.272 -5.621 0.424 1.00 98.38 103 GLN A N 1
ATOM 823 C CA . GLN A 1 103 ? 1.360 -6.706 -0.560 1.00 98.38 103 GLN A CA 1
ATOM 824 C C . GLN A 1 103 ? 1.163 -6.210 -1.994 1.00 98.38 103 GLN A C 1
ATOM 826 O O . GLN A 1 103 ? 1.871 -6.666 -2.886 1.00 98.38 103 GLN A O 1
ATOM 831 N N . ALA A 1 104 ? 0.242 -5.269 -2.217 1.00 98.00 104 ALA A N 1
ATOM 832 C CA . ALA A 1 104 ? 0.047 -4.653 -3.525 1.00 98.00 104 ALA A CA 1
ATOM 833 C C . ALA A 1 104 ? 1.330 -3.951 -4.002 1.00 98.00 104 ALA A C 1
ATOM 835 O O . ALA A 1 104 ? 1.833 -4.253 -5.079 1.00 98.00 104 ALA A O 1
ATOM 836 N N . MET A 1 105 ? 1.929 -3.096 -3.165 1.00 97.81 105 MET A N 1
ATOM 837 C CA . MET A 1 105 ? 3.178 -2.401 -3.506 1.00 97.81 105 MET A CA 1
ATOM 838 C C . MET A 1 105 ? 4.361 -3.359 -3.715 1.00 97.81 105 MET A C 1
ATOM 840 O O . MET A 1 105 ? 5.169 -3.150 -4.617 1.00 97.81 105 MET A O 1
ATOM 844 N N . GLU A 1 106 ? 4.465 -4.424 -2.915 1.00 98.44 106 GLU A N 1
ATOM 845 C CA . GLU A 1 106 ? 5.496 -5.457 -3.087 1.00 98.44 106 GLU A CA 1
ATOM 846 C C . GLU A 1 106 ? 5.351 -6.205 -4.415 1.00 98.44 106 GLU A C 1
ATOM 848 O O . GLU A 1 106 ? 6.359 -6.505 -5.055 1.00 98.44 106 GLU A O 1
ATOM 853 N N . LEU A 1 107 ? 4.119 -6.519 -4.826 1.00 98.56 107 LEU A N 1
ATOM 854 C CA . LEU A 1 107 ? 3.859 -7.164 -6.112 1.00 98.56 107 LEU A CA 1
ATOM 855 C C . LEU A 1 107 ? 4.111 -6.217 -7.277 1.00 98.56 107 LEU A C 1
ATOM 857 O O . LEU A 1 107 ? 4.680 -6.659 -8.271 1.00 98.56 107 LEU A O 1
ATOM 861 N N . ARG A 1 108 ? 3.758 -4.932 -7.148 1.00 97.88 108 ARG A N 1
ATOM 862 C CA . ARG A 1 108 ? 4.092 -3.925 -8.159 1.00 97.88 108 ARG A CA 1
ATOM 863 C C . ARG A 1 108 ? 5.599 -3.844 -8.375 1.00 97.88 108 ARG A C 1
ATOM 865 O O . ARG A 1 108 ? 6.052 -3.990 -9.502 1.00 97.88 108 ARG A O 1
ATOM 872 N N . LEU A 1 109 ? 6.366 -3.727 -7.290 1.00 98.44 109 LEU A N 1
ATOM 873 C CA . LEU A 1 109 ? 7.828 -3.716 -7.345 1.00 98.44 109 LEU A CA 1
ATOM 874 C C . LEU A 1 109 ? 8.383 -4.976 -8.025 1.00 98.44 109 LEU A C 1
ATOM 876 O O . LEU A 1 109 ? 9.217 -4.874 -8.918 1.00 98.44 109 LEU A O 1
ATOM 880 N N . GLN A 1 110 ? 7.894 -6.161 -7.647 1.00 98.62 110 GLN A N 1
ATOM 881 C CA . GLN A 1 110 ? 8.312 -7.420 -8.277 1.00 98.62 110 GLN A CA 1
ATOM 882 C C . GLN A 1 110 ? 7.954 -7.475 -9.765 1.00 98.62 110 GLN A C 1
ATOM 884 O O . GLN A 1 110 ? 8.715 -8.034 -10.552 1.00 98.62 110 GLN A O 1
ATOM 889 N N . ALA A 1 111 ? 6.805 -6.920 -10.155 1.00 98.25 111 ALA A N 1
ATOM 890 C CA . ALA A 1 111 ? 6.389 -6.840 -11.548 1.00 98.25 111 ALA A CA 1
ATOM 891 C C . ALA A 1 111 ? 7.339 -5.942 -12.353 1.00 98.25 111 ALA A C 1
ATOM 893 O O . ALA A 1 111 ? 7.817 -6.357 -13.407 1.00 98.25 111 ALA A O 1
ATOM 894 N N . ASP A 1 112 ? 7.680 -4.766 -11.823 1.00 98.12 112 ASP A N 1
ATOM 895 C CA . ASP A 1 112 ? 8.607 -3.829 -12.464 1.00 98.12 112 ASP A CA 1
ATOM 896 C C . ASP A 1 112 ? 10.024 -4.420 -12.571 1.00 98.12 112 ASP A C 1
ATOM 898 O O . ASP A 1 112 ? 10.660 -4.347 -13.625 1.00 98.12 112 ASP A O 1
ATOM 902 N N . GLU A 1 113 ? 10.503 -5.098 -11.524 1.00 98.44 113 GLU A N 1
ATOM 903 C CA . GLU A 1 113 ? 11.767 -5.840 -11.557 1.00 98.44 113 GLU A CA 1
ATOM 904 C C . GLU A 1 113 ? 11.742 -6.977 -12.591 1.00 98.44 113 GLU A C 1
ATOM 906 O O . GLU A 1 113 ? 12.707 -7.151 -13.339 1.00 98.44 113 GLU A O 1
ATOM 911 N N . ALA A 1 114 ? 10.659 -7.755 -12.661 1.00 98.25 114 ALA A N 1
ATOM 912 C CA . ALA A 1 114 ? 10.509 -8.835 -13.634 1.00 98.25 114 ALA A CA 1
ATOM 913 C C . ALA A 1 114 ? 10.497 -8.290 -15.069 1.00 98.25 114 ALA A C 1
ATOM 915 O O . ALA A 1 114 ? 11.225 -8.795 -15.926 1.00 98.25 114 ALA A O 1
ATOM 916 N N . TRP A 1 115 ? 9.746 -7.216 -15.316 1.00 96.81 115 TRP A N 1
ATOM 917 C CA . TRP A 1 115 ? 9.658 -6.578 -16.626 1.00 96.81 115 TRP A CA 1
ATOM 918 C C . TRP A 1 115 ? 11.020 -6.052 -17.102 1.00 96.81 115 TRP A C 1
ATOM 920 O O . TRP A 1 115 ? 11.434 -6.355 -18.224 1.00 96.81 115 TRP A O 1
ATOM 930 N N . VAL A 1 116 ? 11.770 -5.356 -16.234 1.00 97.38 116 VAL A N 1
ATOM 931 C CA . VAL A 1 116 ? 13.136 -4.875 -16.534 1.00 97.38 116 VAL A CA 1
ATOM 932 C C . VAL A 1 116 ? 14.092 -6.026 -16.874 1.00 97.38 116 VAL A C 1
ATOM 934 O O . VAL A 1 116 ? 15.010 -5.851 -17.677 1.00 97.38 116 VAL A O 1
ATOM 937 N N . ASN A 1 117 ? 13.883 -7.206 -16.287 1.00 97.44 117 ASN A N 1
ATOM 938 C CA . ASN A 1 117 ? 14.693 -8.402 -16.528 1.00 97.44 117 ASN A CA 1
ATOM 939 C C . ASN A 1 117 ? 14.196 -9.270 -17.703 1.00 97.44 117 ASN A C 1
ATOM 941 O O . ASN A 1 117 ? 14.704 -10.376 -17.893 1.00 97.44 117 ASN A O 1
ATOM 945 N N . GLU A 1 118 ? 13.249 -8.775 -18.509 1.00 95.62 118 GLU A N 1
ATOM 946 C CA . GLU A 1 118 ? 12.618 -9.506 -19.621 1.00 95.62 118 GLU A CA 1
ATOM 947 C C . GLU A 1 118 ? 11.890 -10.798 -19.176 1.00 95.62 118 GLU A C 1
ATOM 949 O O . GLU A 1 118 ? 11.744 -11.752 -19.949 1.00 95.62 118 GLU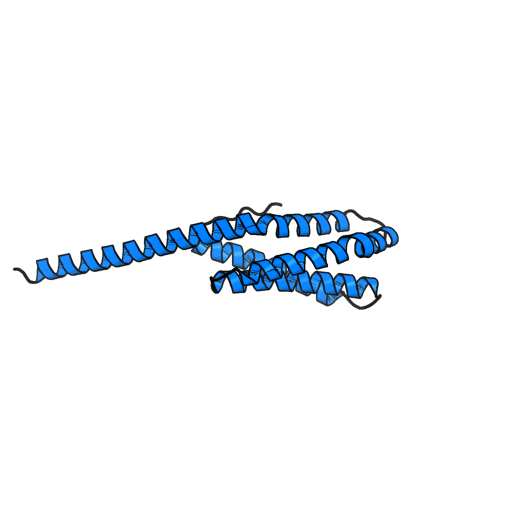 A O 1
ATOM 954 N N . GLU A 1 119 ? 11.424 -10.840 -17.926 1.00 97.06 119 GLU A N 1
ATOM 955 C CA . GLU A 1 119 ? 10.602 -11.913 -17.363 1.00 97.06 119 GLU A CA 1
ATOM 956 C C . GLU A 1 119 ? 9.098 -11.589 -17.488 1.00 97.06 119 GLU A C 1
ATOM 958 O O . GLU A 1 119 ? 8.698 -10.455 -17.758 1.00 97.06 119 GLU A O 1
ATOM 963 N N . ASP A 1 120 ? 8.236 -12.600 -17.335 1.00 94.38 120 ASP A N 1
ATOM 964 C CA . ASP A 1 120 ? 6.783 -12.397 -17.395 1.00 94.38 120 ASP A CA 1
ATOM 965 C C . ASP A 1 120 ? 6.279 -11.727 -16.108 1.00 94.38 120 ASP A C 1
ATOM 967 O O . ASP A 1 120 ? 6.281 -12.335 -15.038 1.00 94.38 120 ASP A O 1
ATOM 971 N N . ALA A 1 121 ? 5.851 -10.471 -16.232 1.00 96.62 121 ALA A N 1
ATOM 972 C CA . ALA A 1 121 ? 5.362 -9.639 -15.136 1.00 96.62 121 ALA A CA 1
ATOM 973 C C . ALA A 1 121 ? 3.829 -9.501 -15.105 1.00 96.62 121 ALA A C 1
ATOM 975 O O . ALA A 1 121 ? 3.283 -8.916 -14.171 1.00 96.62 121 ALA A O 1
ATOM 976 N N . TYR A 1 122 ? 3.115 -10.015 -16.115 1.00 96.38 122 TYR A N 1
ATOM 977 C CA . TYR A 1 122 ? 1.697 -9.697 -16.322 1.00 96.38 122 TYR A CA 1
ATOM 978 C C . TYR A 1 122 ? 0.815 -10.106 -15.135 1.00 96.38 122 TYR A C 1
ATOM 980 O O . TYR A 1 122 ? 0.018 -9.308 -14.644 1.00 96.38 122 TYR A O 1
ATOM 988 N N . GLU A 1 123 ? 0.989 -11.333 -14.636 1.00 97.69 123 GLU A N 1
ATOM 989 C CA . GLU A 1 123 ? 0.217 -11.837 -13.493 1.00 97.69 123 GLU A CA 1
ATOM 990 C C . GLU A 1 123 ? 0.519 -11.058 -12.199 1.00 97.69 123 GLU A C 1
ATOM 992 O O . GLU A 1 123 ? -0.361 -10.916 -11.351 1.00 97.69 123 GLU A O 1
ATOM 997 N N . LEU A 1 124 ? 1.741 -10.530 -12.051 1.00 98.19 124 LEU A N 1
ATOM 998 C CA . LEU A 1 124 ? 2.137 -9.736 -10.885 1.00 98.19 124 LEU A CA 1
ATOM 999 C C . LEU A 1 124 ? 1.472 -8.355 -10.903 1.00 98.19 124 LEU A C 1
ATOM 1001 O O . LEU A 1 124 ? 0.969 -7.922 -9.867 1.00 98.19 124 LEU A O 1
ATOM 1005 N N . TYR A 1 125 ? 1.405 -7.703 -12.069 1.00 97.62 125 TYR A N 1
ATOM 1006 C CA . TYR A 1 125 ? 0.660 -6.451 -12.229 1.00 97.62 125 TYR A CA 1
ATOM 1007 C C . TYR A 1 125 ? -0.834 -6.644 -11.944 1.00 97.62 125 TYR A C 1
ATOM 1009 O O . TYR A 1 125 ? -1.392 -5.918 -11.124 1.00 97.62 125 TYR A O 1
ATOM 1017 N N . GLU A 1 126 ? -1.476 -7.656 -12.545 1.00 98.00 126 GLU A N 1
ATOM 1018 C CA . GLU A 1 126 ? -2.905 -7.912 -12.306 1.00 98.00 126 GLU A CA 1
ATOM 1019 C C . GLU A 1 126 ? -3.211 -8.181 -10.825 1.00 98.00 126 GLU A C 1
ATOM 1021 O O . GLU A 1 126 ? -4.211 -7.691 -10.293 1.00 98.00 126 GLU A O 1
ATOM 1026 N N . GLU A 1 127 ? -2.369 -8.961 -10.144 1.00 98.38 127 GLU A N 1
ATOM 1027 C CA . GLU A 1 127 ? -2.569 -9.271 -8.729 1.00 98.38 127 GLU A CA 1
ATOM 1028 C C . GLU A 1 127 ? -2.285 -8.061 -7.826 1.00 98.38 127 GLU A C 1
ATOM 1030 O O . GLU A 1 127 ? -3.023 -7.842 -6.862 1.00 98.38 127 GLU A O 1
ATOM 1035 N N . SER A 1 128 ? -1.272 -7.250 -8.152 1.00 98.00 128 SER A N 1
ATOM 1036 C CA . SER A 1 128 ? -1.006 -5.970 -7.484 1.00 98.00 128 SER A CA 1
ATOM 1037 C C . SER A 1 128 ? -2.237 -5.065 -7.528 1.00 98.00 128 SER A C 1
ATOM 1039 O O . SER A 1 128 ? -2.731 -4.645 -6.479 1.00 98.00 128 SER A O 1
ATOM 1041 N N . ASP A 1 129 ? -2.775 -4.825 -8.726 1.00 96.44 129 ASP A N 1
ATOM 1042 C CA . ASP A 1 129 ? -3.944 -3.966 -8.929 1.00 96.44 129 ASP A CA 1
ATOM 1043 C C . ASP A 1 129 ? -5.155 -4.513 -8.171 1.00 96.44 129 ASP A C 1
ATOM 1045 O O . ASP A 1 129 ? -5.846 -3.776 -7.467 1.00 96.44 129 ASP A O 1
ATOM 1049 N N . ARG A 1 130 ? -5.381 -5.834 -8.231 1.00 98.38 130 ARG A N 1
ATOM 1050 C CA . ARG A 1 130 ? -6.465 -6.500 -7.499 1.00 98.38 130 ARG A CA 1
ATOM 1051 C C . ARG A 1 130 ? -6.363 -6.280 -5.988 1.00 98.38 130 ARG A C 1
ATOM 1053 O O . ARG A 1 130 ? -7.391 -6.046 -5.346 1.00 98.38 130 ARG A O 1
ATOM 1060 N N . LEU A 1 131 ? -5.167 -6.406 -5.410 1.00 98.31 131 LEU A N 1
ATOM 1061 C CA . LEU A 1 131 ? -4.947 -6.220 -3.972 1.00 98.31 131 LEU A CA 1
ATOM 1062 C C . LEU A 1 131 ? -5.069 -4.755 -3.555 1.00 98.31 131 LEU A C 1
ATOM 1064 O O . LEU A 1 131 ? -5.617 -4.488 -2.485 1.00 98.31 131 LEU A O 1
ATOM 1068 N N . TYR A 1 132 ? -4.621 -3.819 -4.391 1.00 95.81 132 TYR A N 1
ATOM 1069 C CA . TYR A 1 132 ? -4.797 -2.389 -4.143 1.00 95.81 132 TYR A CA 1
ATOM 1070 C C . TYR A 1 132 ? -6.287 -2.010 -4.116 1.00 95.81 132 TYR A C 1
ATOM 1072 O O . TYR A 1 132 ? -6.776 -1.404 -3.161 1.00 95.81 132 TYR A O 1
ATOM 1080 N N . ASP A 1 133 ? -7.049 -2.506 -5.091 1.00 96.19 133 ASP A N 1
ATOM 1081 C CA . ASP A 1 133 ? -8.507 -2.390 -5.157 1.00 96.19 133 ASP A CA 1
ATOM 1082 C C . ASP A 1 133 ? -9.206 -2.954 -3.905 1.00 96.19 133 ASP A C 1
ATOM 1084 O O . ASP A 1 133 ? -10.237 -2.447 -3.446 1.00 96.19 133 ASP A O 1
ATOM 1088 N N . GLU A 1 134 ? -8.700 -4.075 -3.384 1.00 98.19 134 GLU A N 1
ATOM 1089 C CA . GLU A 1 134 ? -9.215 -4.725 -2.178 1.00 98.19 134 GLU A CA 1
ATOM 1090 C C . GLU A 1 134 ? -8.888 -3.901 -0.927 1.00 98.19 134 GLU A C 1
ATOM 1092 O O . GLU A 1 134 ? -9.771 -3.700 -0.087 1.00 98.19 134 GLU A O 1
ATOM 1097 N N . TYR A 1 135 ? -7.672 -3.353 -0.847 1.00 96.75 135 TYR A N 1
ATOM 1098 C CA . TYR A 1 135 ? -7.245 -2.421 0.194 1.00 96.75 135 TYR A CA 1
ATOM 1099 C C . TYR A 1 135 ? -8.175 -1.204 0.281 1.00 96.75 135 TYR A C 1
ATOM 1101 O O . TYR A 1 135 ? -8.705 -0.930 1.361 1.00 96.75 135 TYR A O 1
ATOM 1109 N N . GLU A 1 136 ? -8.442 -0.512 -0.830 1.00 95.31 136 GLU A N 1
ATOM 1110 C CA . GLU A 1 136 ? -9.302 0.678 -0.826 1.00 95.31 136 GLU A CA 1
ATOM 1111 C C . GLU A 1 136 ? -10.729 0.352 -0.365 1.00 95.31 136 GLU A C 1
ATOM 1113 O O . GLU A 1 136 ? -11.308 1.040 0.487 1.00 95.31 136 GLU A O 1
ATOM 1118 N N . LYS A 1 137 ? -11.302 -0.740 -0.893 1.00 96.88 137 LYS A N 1
ATOM 1119 C CA . LYS A 1 137 ? -12.655 -1.200 -0.539 1.00 96.88 137 LYS A CA 1
ATOM 1120 C C . LYS A 1 137 ? -12.749 -1.537 0.944 1.00 96.88 137 LYS A C 1
ATOM 1122 O O . LYS A 1 137 ? -13.727 -1.157 1.603 1.00 96.88 137 LYS A O 1
ATOM 1127 N N . ASP A 1 138 ? -11.753 -2.229 1.482 1.00 97.81 138 ASP A N 1
ATOM 1128 C CA . ASP A 1 138 ? -11.752 -2.640 2.877 1.00 97.81 138 ASP A CA 1
ATOM 1129 C C . ASP A 1 138 ? -11.439 -1.499 3.839 1.00 97.81 138 ASP A C 1
ATOM 1131 O O . ASP A 1 138 ? -12.095 -1.401 4.884 1.00 97.81 138 ASP A O 1
ATOM 1135 N N . LEU A 1 139 ? -10.562 -0.570 3.462 1.00 96.81 139 LEU A N 1
ATOM 1136 C CA . LEU A 1 139 ? -10.332 0.649 4.225 1.00 96.81 139 LEU A CA 1
ATOM 1137 C C . LEU A 1 139 ? -11.597 1.509 4.273 1.00 96.81 139 LEU A C 1
ATOM 1139 O O . LEU A 1 139 ? -12.025 1.915 5.355 1.00 96.81 139 LEU A O 1
ATOM 1143 N N . GLN A 1 140 ? -12.270 1.705 3.136 1.00 95.75 140 GLN A N 1
ATOM 1144 C CA . GLN A 1 140 ? -13.539 2.430 3.064 1.00 95.75 140 GLN A CA 1
ATOM 1145 C C . GLN A 1 140 ? -14.621 1.768 3.930 1.00 95.75 140 GLN A C 1
ATOM 1147 O O . GLN A 1 140 ? -15.376 2.449 4.641 1.00 95.75 140 GLN A O 1
ATOM 1152 N N . ARG A 1 141 ? -14.715 0.434 3.894 1.00 96.38 141 ARG A N 1
ATOM 1153 C CA . ARG A 1 141 ? -15.649 -0.353 4.714 1.00 96.38 141 ARG A CA 1
ATOM 1154 C C . ARG A 1 141 ? -15.351 -0.190 6.204 1.00 96.38 141 ARG A C 1
ATOM 1156 O O . ARG A 1 141 ? -16.283 0.004 6.995 1.00 96.38 141 ARG A O 1
ATOM 1163 N N . LEU A 1 142 ? -14.077 -0.237 6.588 1.00 96.00 142 LEU A N 1
ATOM 1164 C CA . LEU A 1 142 ? -13.632 -0.073 7.967 1.00 96.00 142 LEU A CA 1
ATOM 1165 C C . LEU A 1 142 ? -13.870 1.354 8.476 1.00 96.00 142 LEU A C 1
ATOM 1167 O O . LEU A 1 142 ? -14.450 1.530 9.549 1.00 96.00 142 LEU A O 1
ATOM 1171 N N . ALA A 1 143 ? -13.526 2.362 7.676 1.00 93.00 143 ALA A N 1
ATOM 1172 C CA . ALA A 1 143 ? -13.763 3.769 7.974 1.00 93.00 143 ALA A CA 1
ATOM 1173 C C . ALA A 1 143 ? -15.256 4.042 8.178 1.00 93.00 143 ALA A C 1
ATOM 1175 O O . ALA A 1 143 ? -15.652 4.594 9.204 1.00 93.00 143 ALA A O 1
ATOM 1176 N N . SER A 1 144 ? -16.106 3.530 7.282 1.00 92.25 144 SER A N 1
ATOM 1177 C CA . SER A 1 144 ? -17.564 3.674 7.383 1.00 92.25 144 SER A CA 1
ATOM 1178 C C . SER A 1 144 ? -18.119 3.034 8.662 1.00 92.25 144 SER A C 1
ATOM 1180 O O . SER A 1 144 ? -18.966 3.619 9.342 1.00 92.25 144 SER A O 1
ATOM 1182 N N . LYS A 1 145 ? -17.611 1.853 9.047 1.00 92.06 145 LYS A N 1
ATOM 1183 C CA . LYS A 1 145 ? -17.942 1.182 10.321 1.00 92.06 145 LYS A CA 1
ATOM 1184 C C . LYS A 1 145 ? -17.534 2.030 11.533 1.00 92.06 145 LYS A C 1
ATOM 1186 O O . LYS A 1 145 ? -18.151 1.905 12.591 1.00 92.06 145 LYS A O 1
ATOM 1191 N N . TRP A 1 146 ? -16.501 2.858 11.400 1.00 93.06 146 TRP A N 1
ATOM 1192 C CA . TRP A 1 146 ? -15.968 3.729 12.452 1.00 93.06 146 TRP A CA 1
ATOM 1193 C C . TRP A 1 146 ? -16.419 5.193 12.316 1.00 93.06 146 TRP A C 1
ATOM 1195 O O . TRP A 1 146 ? -15.925 6.056 13.036 1.00 93.06 146 TRP A O 1
ATOM 1205 N N . GLY A 1 147 ? -17.398 5.474 11.449 1.00 89.50 147 GLY A N 1
ATOM 1206 C CA . GLY A 1 147 ? -18.000 6.801 11.304 1.00 89.50 147 GLY A CA 1
ATOM 1207 C C . GLY A 1 147 ? -17.153 7.817 10.532 1.00 89.50 147 GLY A C 1
ATOM 1208 O O . GLY A 1 147 ? -17.440 9.008 10.617 1.00 89.50 147 GLY A O 1
ATOM 1209 N N . VAL A 1 148 ? -16.144 7.364 9.787 1.00 89.56 148 VAL A N 1
ATOM 1210 C CA . VAL A 1 148 ? -15.290 8.188 8.921 1.00 89.56 148 VAL A CA 1
ATOM 1211 C C . VAL A 1 148 ? -15.679 7.967 7.459 1.00 89.56 148 VAL A C 1
ATOM 1213 O O . VAL A 1 148 ? -15.948 6.841 7.039 1.00 89.56 148 VAL A O 1
ATOM 1216 N N . LYS A 1 149 ? -15.719 9.048 6.676 1.00 89.38 149 LYS A N 1
ATOM 1217 C CA . LYS A 1 149 ? -15.866 9.003 5.219 1.00 89.38 149 LYS A CA 1
ATOM 1218 C C . LYS A 1 149 ? -14.514 9.363 4.606 1.00 89.38 149 LYS A C 1
ATOM 1220 O O . LYS A 1 149 ? -14.020 10.447 4.886 1.00 89.38 149 LYS A O 1
ATOM 1225 N N . ILE A 1 150 ? -13.964 8.471 3.788 1.00 86.94 150 ILE A N 1
ATOM 1226 C CA . ILE A 1 150 ? -12.762 8.735 2.993 1.00 86.94 150 ILE A CA 1
ATOM 1227 C C . ILE A 1 150 ? -13.199 9.384 1.679 1.00 86.94 150 ILE A C 1
ATOM 1229 O O . ILE A 1 150 ? -14.227 9.009 1.104 1.00 86.94 150 ILE A O 1
ATOM 1233 N N . GLU A 1 151 ? -12.462 10.399 1.250 1.00 82.38 151 GLU A N 1
ATOM 1234 C CA . GLU A 1 151 ? -12.594 11.001 -0.072 1.00 82.38 151 GLU A CA 1
ATOM 1235 C C . GLU A 1 151 ? -11.315 10.666 -0.829 1.00 82.38 151 GLU A C 1
ATOM 1237 O O . GLU A 1 151 ? -10.252 11.161 -0.479 1.00 82.38 151 GLU A O 1
ATOM 1242 N N . TRP A 1 152 ? -11.425 9.762 -1.799 1.00 74.50 152 TRP A N 1
ATOM 1243 C CA . TRP A 1 152 ? -10.317 9.395 -2.674 1.00 74.50 152 TRP A CA 1
ATOM 1244 C C . TRP A 1 152 ? -10.160 10.473 -3.746 1.00 74.50 152 TRP A C 1
ATOM 1246 O O . TRP A 1 152 ? -11.163 10.901 -4.333 1.00 74.50 152 TRP A O 1
ATOM 1256 N N . GLU A 1 153 ? -8.931 10.927 -3.976 1.00 60.62 153 GLU A N 1
ATOM 1257 C CA . GLU A 1 153 ? -8.624 11.793 -5.112 1.00 60.62 153 GLU A CA 1
ATOM 1258 C C . GLU A 1 153 ? -8.786 10.981 -6.411 1.00 60.62 153 GLU A C 1
ATOM 1260 O O . GLU A 1 153 ? -8.396 9.817 -6.469 1.00 60.62 153 GLU A O 1
ATOM 1265 N N . GLN A 1 154 ? -9.471 11.565 -7.403 1.00 47.56 154 GLN A N 1
ATOM 1266 C CA . GLN A 1 154 ? -9.753 10.964 -8.717 1.00 47.56 154 GLN A CA 1
ATOM 1267 C C . GLN A 1 154 ? -8.896 11.600 -9.800 1.00 47.56 154 GLN A C 1
ATOM 1269 O O . GLN A 1 154 ? -8.746 12.845 -9.749 1.00 47.56 154 GLN A O 1
#